Protein AF-A0A8H7XPB2-F1 (afdb_monomer_lite)

Secondary structure (DSSP, 8-state):
-B-SS-TTSB--BTTB------SPPPPPPPP---EETTEE--------TTTS--SS-S----SSS--HHHHHHHHHHTT-S----SS--

Sequence (89 aa):
MACAGNPAEPCGAGNRLDVFWNGKMPPAPPQIVPSVGKWVSLGCFTDNVNGQGRSLPNPTTPAGQVTIESCTTACFNAGFGLSGTEFSE

Organism: Psilocybe cubensis (NCBI:txid181762)

pLDDT: mean 87.75, std 7.03, range [60.59, 95.88]

Foldseek 3Di:
DQDPVGRVDDQADDVGGDDDDPPDDDPDDDDDDQDDDPRGDPDDDDFPPPPPAGPDNDDDDFPDADAPNSQVVRCVVVVHPDTDDDPHD

Structure (mmCIF, N/CA/C/O backbone):
data_AF-A0A8H7XPB2-F1
#
_entry.id   AF-A0A8H7XPB2-F1
#
loop_
_atom_site.group_PDB
_atom_site.id
_atom_site.type_symbol
_atom_site.label_atom_id
_atom_site.label_alt_id
_atom_site.label_comp_id
_atom_site.label_asym_id
_atom_site.label_entity_id
_atom_site.label_seq_id
_atom_site.pdbx_PDB_ins_code
_atom_site.Cartn_x
_atom_site.Cartn_y
_atom_site.Cartn_z
_atom_site.occupancy
_atom_site.B_iso_or_equiv
_atom_site.auth_seq_id
_atom_site.auth_comp_id
_atom_site.auth_asym_id
_atom_site.auth_atom_id
_atom_site.pdbx_PDB_model_num
ATOM 1 N N . MET A 1 1 ? 16.221 -3.277 -36.150 1.00 84.62 1 MET A N 1
ATOM 2 C CA . MET A 1 1 ? 17.111 -2.215 -36.662 1.00 84.62 1 MET A CA 1
ATOM 3 C C . MET A 1 1 ? 18.506 -2.565 -36.203 1.00 84.62 1 MET A C 1
ATOM 5 O O . MET A 1 1 ? 18.642 -3.004 -35.070 1.00 84.62 1 MET A O 1
ATOM 9 N N . ALA A 1 2 ? 19.493 -2.459 -37.090 1.00 88.25 2 ALA A N 1
ATOM 10 C CA . ALA A 1 2 ? 20.881 -2.721 -36.736 1.00 88.25 2 ALA A CA 1
ATOM 11 C C . ALA A 1 2 ? 21.352 -1.706 -35.681 1.00 88.25 2 ALA A C 1
ATOM 13 O O . ALA A 1 2 ? 21.017 -0.521 -35.786 1.00 88.25 2 ALA A O 1
ATOM 14 N N . CYS A 1 3 ? 22.095 -2.153 -34.672 1.00 88.19 3 CYS 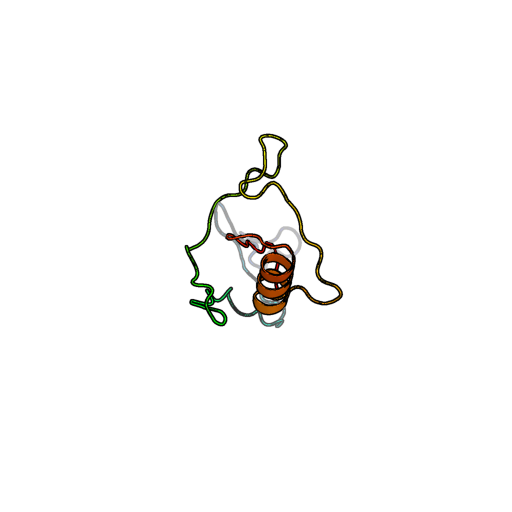A N 1
ATOM 15 C CA . CYS A 1 3 ? 22.673 -1.249 -33.685 1.00 88.19 3 CYS A CA 1
ATOM 16 C C . CYS A 1 3 ? 23.709 -0.326 -34.343 1.00 88.19 3 CYS A C 1
ATOM 18 O O . CYS A 1 3 ? 24.518 -0.764 -35.158 1.00 88.19 3 CYS A O 1
ATOM 20 N N . ALA A 1 4 ? 23.742 0.948 -33.940 1.00 89.69 4 ALA A N 1
ATOM 21 C CA . ALA A 1 4 ? 24.739 1.899 -34.440 1.00 89.69 4 ALA A CA 1
ATOM 22 C C . ALA A 1 4 ? 26.181 1.502 -34.062 1.00 89.69 4 ALA A C 1
ATOM 24 O O . ALA A 1 4 ? 27.110 1.784 -34.812 1.00 89.69 4 ALA A O 1
ATOM 25 N N . GLY A 1 5 ? 26.362 0.845 -32.908 1.00 88.94 5 GLY A N 1
ATOM 26 C CA . GLY A 1 5 ? 27.670 0.377 -32.434 1.00 88.94 5 GLY A CA 1
ATOM 27 C C . GLY A 1 5 ? 28.119 -0.956 -33.040 1.00 88.94 5 GLY A C 1
ATOM 28 O O . GLY A 1 5 ? 29.316 -1.176 -33.195 1.00 88.94 5 GLY A O 1
ATOM 29 N N . ASN A 1 6 ? 27.174 -1.826 -33.408 1.00 90.00 6 ASN A N 1
ATOM 30 C CA . ASN A 1 6 ? 27.448 -3.105 -34.056 1.00 90.00 6 ASN A CA 1
ATOM 31 C C . ASN A 1 6 ? 26.304 -3.473 -35.017 1.00 90.00 6 ASN A C 1
ATOM 33 O O . ASN A 1 6 ? 25.239 -3.900 -34.569 1.00 90.00 6 ASN A O 1
ATOM 37 N N . PRO A 1 7 ? 26.502 -3.373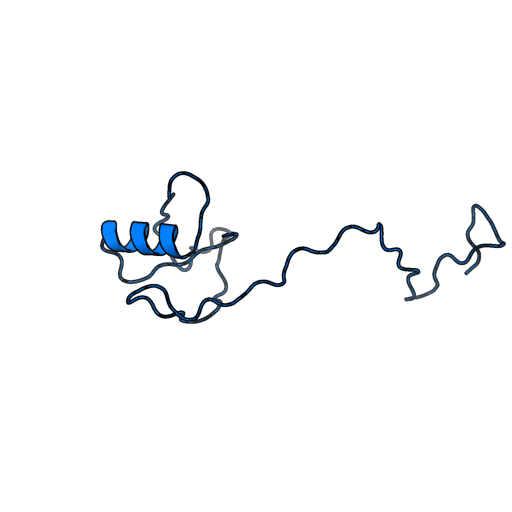 -36.341 1.00 89.94 7 PRO A N 1
ATOM 38 C CA . PRO A 1 7 ? 25.429 -3.639 -37.287 1.00 89.94 7 PRO A CA 1
ATOM 39 C C . PRO A 1 7 ? 25.005 -5.117 -37.360 1.00 89.94 7 PRO A C 1
ATOM 41 O O . PRO A 1 7 ? 23.971 -5.411 -37.960 1.00 89.94 7 PRO A O 1
ATOM 44 N N . ALA A 1 8 ? 25.767 -6.040 -36.758 1.00 92.31 8 ALA A N 1
ATOM 45 C CA . ALA A 1 8 ? 25.396 -7.451 -36.645 1.00 92.31 8 ALA A CA 1
ATOM 46 C C . ALA A 1 8 ? 24.373 -7.727 -35.523 1.00 92.31 8 ALA A C 1
ATOM 48 O O . ALA A 1 8 ? 23.822 -8.826 -35.464 1.00 92.31 8 ALA A O 1
ATOM 49 N N . GLU A 1 9 ? 24.106 -6.756 -34.646 1.00 88.38 9 GLU A N 1
ATOM 50 C CA . GLU A 1 9 ? 23.189 -6.900 -33.514 1.00 88.38 9 GLU A CA 1
ATOM 51 C C . GLU A 1 9 ? 21.848 -6.183 -33.764 1.00 88.38 9 GLU A C 1
ATOM 53 O O . GLU A 1 9 ? 21.814 -5.093 -34.353 1.00 88.38 9 GLU A O 1
ATOM 58 N N . PRO A 1 10 ? 20.721 -6.768 -33.320 1.00 87.25 10 PRO A N 1
ATOM 59 C CA . PRO A 1 10 ? 19.435 -6.082 -33.290 1.00 87.25 10 PRO A CA 1
ATOM 60 C C . PRO A 1 10 ? 19.349 -5.102 -32.101 1.00 87.25 10 PRO A C 1
ATOM 62 O O . PRO A 1 10 ? 19.748 -5.429 -30.988 1.00 87.25 10 PRO A O 1
ATOM 65 N N . CYS A 1 11 ? 18.825 -3.896 -32.360 1.00 90.88 11 CYS A N 1
ATOM 66 C CA . CYS A 1 11 ? 18.553 -2.839 -31.375 1.00 90.88 11 CYS A CA 1
ATOM 67 C C . CYS A 1 11 ? 17.139 -2.244 -31.547 1.00 90.88 11 CYS A C 1
ATOM 69 O O . CYS A 1 11 ? 16.963 -1.044 -31.777 1.00 90.88 11 CYS A O 1
ATOM 71 N N . GLY A 1 12 ? 16.104 -3.077 -31.497 1.00 91.50 12 GLY A N 1
ATOM 72 C CA . GLY A 1 12 ? 14.703 -2.664 -31.592 1.00 91.50 12 GLY A CA 1
ATOM 73 C C . GLY A 1 12 ? 14.313 -2.112 -32.971 1.00 91.50 12 GLY A C 1
ATOM 74 O O . GLY A 1 12 ? 14.974 -2.377 -33.979 1.00 91.50 12 GLY A O 1
ATOM 75 N N . ALA A 1 13 ? 13.189 -1.390 -33.049 1.00 89.06 13 ALA A N 1
ATOM 76 C CA . ALA A 1 13 ? 12.705 -0.638 -34.222 1.00 89.06 13 ALA A CA 1
ATOM 77 C C . ALA A 1 13 ? 11.523 0.282 -33.830 1.00 89.06 13 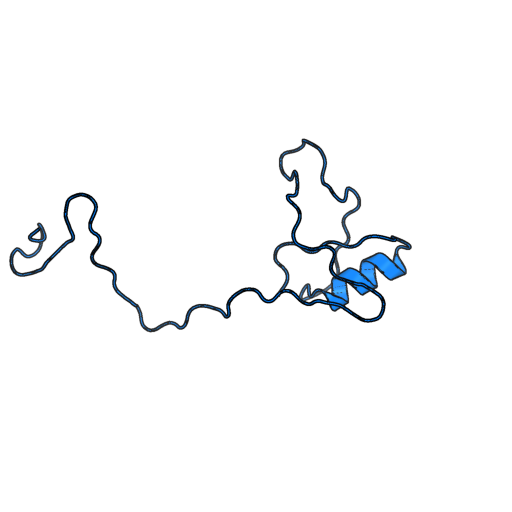ALA A C 1
ATOM 79 O O . ALA A 1 13 ? 11.173 0.374 -32.657 1.00 89.06 13 ALA A O 1
ATOM 80 N N . GLY A 1 14 ? 10.866 0.941 -34.798 1.00 86.19 14 GLY A N 1
ATOM 81 C CA . GLY A 1 14 ? 9.658 1.743 -34.548 1.00 86.19 14 GLY A CA 1
ATOM 82 C C . GLY A 1 14 ? 8.601 0.966 -33.752 1.00 86.19 14 GLY A C 1
ATOM 83 O O . GLY A 1 14 ? 8.035 -0.005 -34.256 1.00 86.19 14 GLY A O 1
ATOM 84 N N . ASN A 1 15 ? 8.371 1.395 -32.506 1.00 87.12 15 ASN A N 1
ATOM 85 C CA . ASN A 1 15 ? 7.507 0.760 -31.501 1.00 87.12 15 ASN A CA 1
ATOM 86 C C . ASN A 1 15 ? 7.887 -0.685 -31.107 1.00 87.12 15 ASN A C 1
ATOM 88 O O . ASN A 1 15 ? 7.028 -1.443 -30.660 1.00 87.12 15 ASN A O 1
ATOM 92 N N . ARG A 1 16 ? 9.153 -1.097 -31.268 1.00 89.00 16 ARG A N 1
ATOM 93 C CA . ARG A 1 16 ? 9.651 -2.427 -30.869 1.00 89.00 16 ARG A CA 1
ATOM 94 C C . ARG A 1 16 ? 10.909 -2.291 -30.021 1.00 89.00 16 ARG A C 1
ATOM 96 O O . ARG A 1 16 ? 11.869 -1.656 -30.448 1.00 89.00 16 ARG A O 1
ATOM 103 N N . LEU A 1 17 ? 10.899 -2.920 -28.852 1.00 91.31 17 LEU A N 1
ATOM 104 C CA . LEU A 1 17 ? 12.022 -2.954 -27.920 1.00 91.31 17 LEU A CA 1
ATOM 105 C C . LEU A 1 17 ? 12.629 -4.358 -27.898 1.00 91.31 17 LEU A C 1
ATOM 107 O O . LEU A 1 17 ? 11.884 -5.335 -27.829 1.00 91.31 17 LEU A O 1
ATOM 111 N N . ASP A 1 18 ? 13.958 -4.436 -27.899 1.00 88.25 18 ASP A N 1
ATOM 112 C CA . ASP A 1 18 ? 14.671 -5.654 -27.515 1.00 88.25 18 ASP A CA 1
ATOM 113 C C . ASP A 1 18 ? 14.828 -5.637 -25.991 1.00 88.25 18 ASP A C 1
ATOM 115 O O . ASP A 1 18 ? 15.416 -4.717 -25.419 1.00 88.25 18 ASP A O 1
ATOM 119 N N . VAL A 1 19 ? 14.222 -6.617 -25.322 1.00 87.69 19 VAL A N 1
ATOM 120 C CA . VAL A 1 19 ? 14.142 -6.674 -23.859 1.00 87.69 19 VAL A CA 1
ATOM 121 C C . VAL A 1 19 ? 15.136 -7.703 -23.339 1.00 87.69 19 VAL A C 1
ATOM 123 O O . VAL A 1 19 ? 15.110 -8.862 -23.747 1.00 87.69 19 VAL A O 1
ATOM 126 N N . PHE A 1 20 ? 15.981 -7.286 -22.398 1.00 85.56 20 PHE A N 1
ATOM 127 C CA . PHE A 1 20 ? 16.978 -8.136 -21.753 1.00 85.56 20 PHE A CA 1
ATOM 128 C C . PHE A 1 20 ? 16.638 -8.331 -20.278 1.00 85.56 20 PHE A C 1
ATOM 130 O O . PHE A 1 20 ? 16.232 -7.395 -19.588 1.00 85.56 20 PHE A O 1
ATOM 137 N N . TRP A 1 21 ? 16.846 -9.548 -19.781 1.00 88.38 21 TRP A N 1
ATOM 138 C CA . TRP A 1 21 ? 16.697 -9.881 -18.369 1.00 88.38 21 TRP A CA 1
ATOM 139 C C . TRP A 1 21 ? 18.077 -10.070 -17.735 1.00 88.38 21 TRP A C 1
ATOM 141 O O . TRP A 1 21 ? 18.897 -10.838 -18.227 1.00 88.38 21 TRP A O 1
ATOM 151 N N . ASN A 1 22 ? 18.335 -9.375 -16.627 1.00 89.38 22 ASN A N 1
ATOM 152 C CA . ASN A 1 22 ? 19.608 -9.424 -15.898 1.00 89.38 22 ASN A CA 1
ATOM 153 C C . ASN A 1 22 ? 19.706 -10.595 -14.897 1.00 89.38 22 ASN A C 1
ATOM 155 O O . ASN A 1 22 ? 20.587 -10.593 -14.040 1.00 89.38 22 ASN A O 1
ATOM 159 N N . GLY A 1 23 ? 18.771 -11.550 -14.946 1.00 90.44 23 GLY A N 1
ATOM 160 C CA . GLY A 1 23 ? 18.734 -12.712 -14.056 1.00 90.44 23 GLY A CA 1
ATOM 161 C C . GLY A 1 23 ? 18.206 -12.440 -12.642 1.00 90.44 23 GLY A C 1
ATOM 162 O O . GLY A 1 23 ? 18.038 -13.385 -11.874 1.00 90.44 23 GLY A O 1
ATOM 163 N N . LYS A 1 24 ? 17.908 -11.187 -12.266 1.00 91.19 24 LYS A N 1
ATOM 164 C CA . LYS A 1 24 ? 17.277 -10.900 -10.969 1.00 91.19 24 LYS A CA 1
ATOM 165 C C . LYS A 1 24 ? 15.794 -11.247 -11.029 1.00 91.19 24 LYS A C 1
ATOM 167 O O . LYS A 1 24 ? 15.088 -10.781 -11.925 1.00 91.19 24 LYS A O 1
ATOM 172 N N . MET A 1 25 ? 15.319 -12.053 -10.078 1.00 85.94 25 MET A N 1
ATOM 173 C CA . MET A 1 25 ? 13.886 -12.305 -9.939 1.00 85.94 25 MET A CA 1
ATOM 174 C C . MET A 1 25 ? 13.166 -10.994 -9.603 1.00 85.94 25 MET A C 1
ATOM 176 O O . MET A 1 25 ? 13.629 -10.265 -8.720 1.00 85.94 25 MET A O 1
ATOM 180 N N . PRO A 1 26 ? 12.054 -10.681 -10.289 1.00 82.38 26 PRO A N 1
ATOM 181 C CA . PRO A 1 26 ? 11.195 -9.593 -9.858 1.00 82.38 26 PRO A CA 1
ATOM 182 C C . PRO A 1 26 ? 10.651 -9.895 -8.450 1.00 82.38 26 PRO A C 1
ATOM 184 O O . PRO A 1 26 ? 10.463 -11.070 -8.112 1.00 82.38 26 PRO A O 1
ATOM 187 N N . PRO A 1 27 ? 10.409 -8.864 -7.620 1.00 79.75 27 PRO A N 1
ATOM 188 C CA . PRO A 1 27 ? 9.721 -9.049 -6.349 1.00 79.75 27 PRO A CA 1
ATOM 189 C C . PRO A 1 27 ? 8.356 -9.707 -6.579 1.00 79.75 27 PRO A C 1
ATOM 191 O O . PRO A 1 27 ? 7.770 -9.590 -7.661 1.00 79.75 27 PRO A O 1
ATOM 194 N N . ALA A 1 28 ? 7.865 -10.422 -5.565 1.00 79.81 28 ALA A N 1
ATOM 195 C CA . ALA A 1 28 ? 6.548 -11.040 -5.630 1.00 79.81 28 ALA A CA 1
ATOM 196 C C . ALA A 1 28 ? 5.487 -9.979 -5.978 1.00 79.81 28 ALA A C 1
ATOM 198 O O . ALA A 1 28 ? 5.594 -8.835 -5.524 1.00 79.81 28 ALA A O 1
ATOM 199 N N . PRO A 1 29 ? 4.475 -10.325 -6.794 1.00 76.12 29 PRO A N 1
ATOM 200 C CA . PRO A 1 29 ? 3.398 -9.394 -7.081 1.00 76.12 29 PRO A CA 1
ATOM 201 C C . PRO A 1 29 ? 2.700 -9.003 -5.771 1.00 76.12 29 PRO A C 1
ATOM 203 O O . PRO A 1 29 ? 2.573 -9.848 -4.879 1.00 76.12 29 PRO A O 1
ATOM 206 N N . PRO A 1 30 ? 2.220 -7.755 -5.651 1.00 73.81 30 PRO A N 1
ATOM 207 C CA . PRO A 1 30 ? 1.501 -7.322 -4.464 1.00 73.81 30 PRO A CA 1
ATOM 208 C C . PRO A 1 30 ? 0.293 -8.231 -4.223 1.00 73.81 30 PRO A C 1
ATOM 210 O O . PRO A 1 30 ? -0.488 -8.525 -5.132 1.00 73.81 30 PRO A O 1
ATOM 213 N N . GLN A 1 31 ? 0.162 -8.703 -2.987 1.00 78.19 31 GLN A N 1
ATOM 214 C CA . GLN A 1 31 ? -0.941 -9.549 -2.547 1.00 78.19 31 GLN A CA 1
ATOM 215 C C . GLN A 1 31 ? -1.958 -8.678 -1.808 1.00 78.19 31 GLN A C 1
ATOM 217 O O . GLN A 1 31 ? -1.595 -7.879 -0.948 1.00 78.19 31 GLN A O 1
ATOM 222 N N . ILE A 1 32 ? -3.245 -8.847 -2.116 1.00 82.44 32 ILE A N 1
ATOM 223 C CA . ILE A 1 32 ? -4.306 -8.245 -1.307 1.00 82.44 32 ILE A CA 1
ATOM 224 C C . ILE A 1 32 ? -4.521 -9.155 -0.103 1.00 82.44 32 ILE A C 1
ATOM 226 O O . ILE A 1 32 ? -5.021 -10.270 -0.249 1.00 82.44 32 ILE A O 1
ATOM 230 N N . VAL A 1 33 ? -4.168 -8.675 1.087 1.00 88.00 33 VAL A N 1
ATOM 231 C CA . VAL A 1 33 ? -4.534 -9.346 2.336 1.00 88.00 33 VAL A CA 1
ATOM 232 C C . VAL A 1 33 ? -6.020 -9.077 2.600 1.00 88.00 33 VAL A C 1
ATOM 234 O O . VAL A 1 33 ? -6.401 -7.916 2.761 1.00 88.00 33 VAL A O 1
ATOM 237 N N . PRO A 1 34 ? -6.890 -10.105 2.621 1.00 91.00 34 PRO A N 1
ATOM 238 C CA . PRO A 1 34 ? -8.333 -9.895 2.733 1.00 91.00 34 PRO A CA 1
ATOM 239 C C . PRO A 1 34 ? -8.759 -9.445 4.136 1.00 91.00 34 PRO A C 1
ATOM 241 O O . PRO A 1 34 ? -9.768 -8.753 4.277 1.00 91.00 34 PRO A O 1
ATOM 244 N N . SER A 1 35 ? -8.004 -9.814 5.174 1.00 94.06 35 SER A N 1
ATOM 245 C CA . SER A 1 35 ? -8.316 -9.465 6.561 1.00 94.06 35 SER A CA 1
ATOM 246 C C . SER A 1 35 ? -7.114 -9.609 7.491 1.00 94.06 35 SER A C 1
ATOM 248 O O . SER A 1 35 ? -6.310 -10.522 7.312 1.00 94.06 35 SER A O 1
ATOM 250 N N . VAL A 1 36 ? -7.078 -8.791 8.544 1.00 93.12 36 VAL A N 1
ATOM 251 C CA . VAL A 1 36 ? -6.146 -8.903 9.675 1.00 93.12 36 VAL A CA 1
ATOM 252 C C . VAL A 1 36 ? -6.937 -8.809 10.978 1.00 93.12 36 VAL A C 1
ATOM 254 O O . VAL A 1 36 ? -7.479 -7.760 11.325 1.00 93.12 36 VAL A O 1
ATOM 257 N N . GLY A 1 37 ? -7.033 -9.909 11.727 1.00 93.06 37 GLY A N 1
ATOM 258 C CA . GLY A 1 37 ? -7.869 -9.960 12.929 1.00 93.06 37 GLY A CA 1
ATOM 259 C C . GLY A 1 37 ? -9.333 -9.624 12.612 1.00 93.06 37 GLY A C 1
ATOM 260 O O . GLY A 1 37 ? -9.997 -10.372 11.903 1.00 93.06 37 GLY A O 1
ATOM 261 N N . LYS A 1 38 ? -9.839 -8.501 13.144 1.00 93.25 38 LYS A N 1
ATOM 262 C CA . LYS A 1 38 ? -11.199 -7.988 12.863 1.00 93.25 38 LYS A CA 1
ATOM 263 C C . LYS A 1 38 ? -11.253 -6.965 11.722 1.00 93.25 38 LYS A C 1
ATOM 265 O O . LYS A 1 38 ? -12.344 -6.544 11.344 1.00 93.25 38 LYS A O 1
ATOM 270 N N . TRP A 1 39 ? -10.105 -6.547 11.198 1.00 95.88 39 TRP A N 1
ATOM 271 C CA . TRP A 1 39 ? -10.024 -5.640 10.060 1.00 95.88 39 TRP A CA 1
ATOM 272 C C . TRP A 1 39 ? -10.278 -6.415 8.773 1.00 95.88 39 TRP A C 1
ATOM 274 O O . TRP A 1 39 ? -9.687 -7.473 8.559 1.00 95.88 39 TRP A O 1
ATOM 284 N N . VAL A 1 40 ? -11.137 -5.878 7.913 1.00 95.62 40 VAL A N 1
ATOM 285 C CA . VAL A 1 40 ? -11.437 -6.434 6.589 1.00 95.62 40 VAL A CA 1
ATOM 286 C C . VAL A 1 40 ? -10.965 -5.435 5.544 1.00 95.62 40 VAL A C 1
ATOM 288 O O . VAL A 1 40 ? -11.202 -4.234 5.686 1.00 95.62 40 VAL A O 1
ATOM 291 N N . SER A 1 41 ? -10.288 -5.922 4.507 1.00 93.56 41 SER A N 1
ATOM 292 C CA . SER A 1 41 ? -9.857 -5.072 3.402 1.00 93.56 41 SER A CA 1
ATOM 293 C C . SER A 1 41 ? -11.070 -4.520 2.658 1.00 93.56 41 SER A C 1
ATOM 295 O O . SER A 1 41 ? -11.926 -5.272 2.194 1.00 93.56 41 SER A O 1
ATOM 297 N N . LEU A 1 42 ? -11.130 -3.194 2.534 1.00 93.81 42 LEU A N 1
ATOM 298 C CA . LEU A 1 42 ? -12.144 -2.494 1.742 1.00 93.81 42 LEU A CA 1
ATOM 299 C C . LEU A 1 42 ? -11.711 -2.311 0.276 1.00 93.81 42 LEU A C 1
ATOM 301 O O . LEU A 1 42 ? -12.450 -1.727 -0.513 1.00 93.81 42 LEU A O 1
ATOM 305 N N . GLY A 1 43 ? -10.527 -2.811 -0.090 1.00 90.88 43 GLY A N 1
ATOM 306 C CA . GLY A 1 43 ? -9.930 -2.657 -1.414 1.00 90.88 43 GLY A CA 1
ATOM 307 C C . GLY A 1 43 ? -8.854 -1.571 -1.480 1.00 90.88 43 GLY A C 1
ATOM 308 O O . GLY A 1 43 ? -8.433 -1.010 -0.469 1.00 90.88 43 GLY A O 1
ATOM 309 N N . CYS A 1 44 ? -8.381 -1.308 -2.699 1.00 89.50 44 CYS A N 1
ATOM 310 C CA . CYS A 1 44 ? -7.389 -0.275 -2.984 1.00 89.50 44 CYS A CA 1
ATOM 311 C C . CYS A 1 44 ? -8.099 1.042 -3.325 1.00 89.50 44 CYS A C 1
ATOM 313 O O . CYS A 1 44 ? -8.946 1.073 -4.219 1.00 89.50 44 CYS A O 1
ATOM 315 N N . PHE A 1 45 ? -7.746 2.117 -2.621 1.00 90.25 45 PHE A N 1
ATOM 316 C CA . PHE A 1 45 ? -8.301 3.455 -2.823 1.00 90.25 45 PHE A CA 1
ATOM 317 C C . PHE A 1 45 ? -7.216 4.401 -3.326 1.00 90.25 45 PHE A C 1
ATOM 319 O O . PHE A 1 45 ? -6.055 4.295 -2.935 1.00 90.25 45 PHE A O 1
ATOM 326 N N . THR A 1 46 ? -7.599 5.352 -4.174 1.00 90.19 46 THR A N 1
ATOM 327 C CA . THR A 1 46 ? -6.712 6.448 -4.569 1.00 90.19 46 THR A CA 1
ATOM 328 C C . THR A 1 46 ? -6.520 7.397 -3.385 1.00 90.19 46 THR A C 1
ATOM 330 O O . THR A 1 46 ? -7.502 7.844 -2.789 1.00 90.19 46 THR A O 1
ATOM 333 N N . ASP A 1 47 ? -5.267 7.706 -3.045 1.00 88.38 47 ASP A N 1
ATOM 334 C CA . ASP A 1 47 ? -4.939 8.757 -2.079 1.00 88.38 47 ASP A CA 1
ATOM 335 C C . ASP A 1 47 ? -4.559 10.060 -2.789 1.00 88.38 47 ASP A C 1
ATOM 337 O O . ASP A 1 47 ? -3.879 10.072 -3.817 1.00 88.38 47 ASP A O 1
ATOM 341 N N . ASN A 1 48 ? -4.982 11.178 -2.210 1.00 86.00 48 ASN A N 1
ATOM 342 C CA . ASN A 1 48 ? -4.738 12.517 -2.732 1.00 86.00 48 ASN A CA 1
ATOM 343 C C . ASN A 1 48 ? -3.509 13.140 -2.050 1.00 86.00 48 ASN A C 1
ATOM 345 O O . ASN A 1 48 ? -3.587 14.144 -1.336 1.00 86.00 48 ASN A O 1
ATOM 349 N N . VAL A 1 49 ? -2.343 12.543 -2.308 1.00 75.88 49 VAL A N 1
ATOM 350 C CA . VAL A 1 49 ? -1.044 12.912 -1.713 1.00 75.88 49 VAL A CA 1
ATOM 351 C C . VAL A 1 49 ? -0.565 14.343 -2.039 1.00 75.88 49 VAL A C 1
ATOM 353 O O . VAL A 1 49 ? 0.298 14.871 -1.342 1.00 75.88 49 VAL A O 1
ATOM 356 N N . ASN A 1 50 ? -1.151 15.019 -3.037 1.00 72.81 50 ASN A N 1
ATOM 357 C CA . ASN A 1 50 ? -0.689 16.316 -3.567 1.00 72.81 50 ASN A CA 1
ATOM 358 C C . ASN A 1 50 ? -1.375 17.551 -2.945 1.00 72.81 50 ASN A C 1
ATOM 360 O O . ASN A 1 50 ? -1.663 18.526 -3.638 1.00 72.81 50 ASN A O 1
ATOM 364 N N . GLY A 1 51 ? -1.673 17.528 -1.643 1.00 62.19 51 GLY A N 1
ATOM 365 C CA . GLY A 1 51 ? -2.214 18.703 -0.937 1.00 62.19 51 GLY A CA 1
ATOM 366 C C . GLY A 1 51 ? -3.701 18.990 -1.187 1.00 62.19 51 GLY A C 1
ATOM 367 O O . GLY A 1 51 ? -4.211 20.007 -0.729 1.00 62.19 51 GLY A O 1
ATOM 368 N N . GLN A 1 52 ? -4.414 18.075 -1.849 1.00 75.31 52 GLN A N 1
ATOM 369 C CA . GLN A 1 52 ? -5.879 18.100 -1.984 1.00 75.31 52 GLN A CA 1
ATOM 370 C C . GLN A 1 52 ? -6.593 17.393 -0.811 1.00 75.31 52 GLN A C 1
ATOM 372 O O . GLN A 1 52 ? -7.809 17.228 -0.834 1.00 75.31 52 GLN A O 1
ATOM 377 N N . GLY A 1 53 ? -5.828 17.025 0.225 1.00 83.31 53 GLY A N 1
ATOM 378 C CA . GLY A 1 53 ? -6.279 16.323 1.427 1.00 83.31 53 GLY A CA 1
ATOM 379 C C . GLY A 1 53 ? -6.207 14.808 1.260 1.00 83.31 53 GLY A C 1
ATOM 380 O O . GLY A 1 53 ? -6.786 14.272 0.326 1.00 83.31 53 GLY A O 1
ATOM 381 N N . ARG A 1 54 ? -5.513 14.111 2.168 1.00 87.69 54 ARG A N 1
ATOM 382 C CA . ARG A 1 54 ? -5.456 12.642 2.146 1.00 87.69 54 ARG A CA 1
ATOM 383 C C . ARG A 1 54 ? -6.821 12.028 2.437 1.00 87.69 54 ARG A C 1
ATOM 385 O O . ARG A 1 54 ? -7.584 12.568 3.241 1.00 87.69 54 ARG A O 1
ATOM 392 N N . SER A 1 55 ? -7.067 10.853 1.867 1.00 90.81 55 SER A N 1
ATOM 393 C CA . SER A 1 55 ? -8.246 10.031 2.166 1.00 90.81 55 SER A CA 1
ATOM 394 C C . SER A 1 55 ? -8.303 9.672 3.657 1.00 90.81 55 SER A C 1
ATOM 396 O O . SER A 1 55 ? -9.377 9.654 4.255 1.00 90.81 55 SER A O 1
ATOM 398 N N . LEU A 1 56 ? -7.133 9.461 4.274 1.00 91.44 56 LEU A N 1
ATOM 399 C CA . LEU A 1 56 ? -6.959 9.349 5.721 1.00 91.44 56 LEU A CA 1
ATOM 400 C C . LEU A 1 56 ? -6.037 10.483 6.211 1.00 91.44 56 LEU A C 1
ATOM 402 O O . LEU A 1 56 ? -4.830 10.438 5.966 1.00 91.44 56 LEU A O 1
ATOM 406 N N . PRO A 1 57 ? -6.570 11.517 6.891 1.00 89.19 57 PRO A N 1
ATOM 407 C CA . PRO A 1 57 ? -5.802 12.718 7.229 1.00 89.19 57 PRO A CA 1
ATOM 408 C C . PRO A 1 57 ? -4.868 12.545 8.434 1.00 89.19 57 PRO A C 1
ATOM 410 O O . PRO A 1 57 ? -3.978 13.369 8.627 1.00 89.19 57 PRO A O 1
ATOM 413 N N . ASN A 1 58 ? -5.066 11.500 9.244 1.00 90.06 58 ASN A N 1
ATOM 414 C CA . ASN A 1 58 ? -4.315 11.265 10.476 1.00 90.06 58 ASN A CA 1
ATOM 415 C C . ASN A 1 58 ? -3.254 10.178 10.246 1.00 90.06 58 ASN A C 1
ATOM 417 O O . ASN A 1 58 ? -3.604 8.995 10.229 1.00 90.06 58 ASN A O 1
ATOM 421 N N . PRO A 1 59 ? -1.974 10.539 10.058 1.00 88.31 59 PRO A N 1
ATOM 422 C CA . PRO A 1 59 ? -0.926 9.557 9.837 1.00 88.31 59 PRO A CA 1
ATOM 423 C C . PRO A 1 59 ? -0.573 8.816 11.129 1.00 88.31 59 PRO A C 1
ATOM 425 O O . PRO A 1 59 ? -0.544 9.392 12.217 1.00 88.31 59 PRO A O 1
ATOM 428 N N . THR A 1 60 ? -0.212 7.545 10.985 1.00 87.44 60 THR A N 1
ATOM 429 C CA . THR A 1 60 ? 0.455 6.756 12.027 1.00 87.44 60 THR A CA 1
ATOM 430 C C . THR A 1 60 ? 1.801 6.287 11.502 1.00 87.44 60 THR A C 1
ATOM 432 O O . THR A 1 60 ? 1.887 5.852 10.356 1.00 87.44 60 THR A O 1
ATOM 435 N N . THR A 1 61 ? 2.834 6.315 12.338 1.00 83.75 61 THR A N 1
ATOM 436 C CA . THR A 1 61 ? 4.176 5.818 11.998 1.00 83.75 61 THR A CA 1
ATOM 437 C C . THR A 1 61 ? 4.551 4.661 12.928 1.00 83.75 61 THR A C 1
ATOM 439 O O . THR A 1 61 ? 5.140 4.906 13.987 1.00 83.75 61 THR A O 1
ATOM 442 N N . PRO A 1 62 ? 4.183 3.407 12.593 1.00 83.56 62 PRO A N 1
ATOM 443 C CA . PRO A 1 62 ? 4.663 2.230 13.311 1.00 83.56 62 PRO A CA 1
ATOM 444 C C . PRO A 1 62 ? 6.198 2.180 13.304 1.00 83.56 62 PRO A C 1
ATOM 446 O O . PRO A 1 62 ? 6.831 2.563 12.322 1.00 83.56 62 PRO A O 1
ATOM 449 N N . ALA A 1 63 ? 6.807 1.720 14.397 1.00 81.88 63 ALA A N 1
ATOM 450 C CA . ALA A 1 63 ? 8.256 1.550 14.462 1.00 81.88 63 ALA A CA 1
ATOM 451 C C . ALA A 1 63 ? 8.699 0.312 13.662 1.00 81.88 63 ALA A C 1
ATOM 453 O O . ALA A 1 63 ? 8.087 -0.749 13.776 1.00 81.88 63 ALA A O 1
ATOM 454 N N . GLY A 1 64 ? 9.803 0.428 12.919 1.00 83.44 64 GLY A N 1
ATOM 455 C CA . GLY A 1 64 ? 10.373 -0.678 12.145 1.00 83.44 64 GLY A CA 1
ATOM 456 C C . GLY A 1 64 ? 9.700 -0.881 10.785 1.00 83.44 64 GLY A C 1
ATOM 457 O O . GLY A 1 64 ? 9.281 0.079 10.143 1.00 83.44 64 GLY A O 1
ATOM 458 N N . GLN A 1 65 ? 9.646 -2.134 10.330 1.00 83.38 65 GLN A N 1
ATOM 459 C CA . GLN A 1 65 ? 9.027 -2.503 9.057 1.00 83.38 65 GLN A CA 1
ATOM 460 C C . GLN A 1 65 ? 7.502 -2.324 9.132 1.00 83.38 65 GLN A C 1
ATOM 462 O O . GLN A 1 65 ? 6.842 -2.826 10.048 1.00 83.38 65 GLN A O 1
ATOM 467 N N . VAL A 1 66 ? 6.940 -1.586 8.173 1.00 87.62 66 VAL A N 1
ATOM 468 C CA . VAL A 1 66 ? 5.496 -1.339 8.096 1.00 87.62 66 VAL A CA 1
ATOM 469 C C . VAL A 1 66 ? 4.841 -2.497 7.352 1.00 87.62 66 VAL A C 1
ATOM 471 O O . VAL A 1 66 ? 5.013 -2.630 6.144 1.00 87.62 66 VAL A O 1
ATOM 474 N N . THR A 1 67 ? 4.072 -3.300 8.085 1.00 90.38 67 THR A N 1
ATOM 475 C CA . THR A 1 67 ? 3.202 -4.350 7.548 1.00 90.38 67 THR A CA 1
ATOM 476 C C . THR A 1 67 ? 1.745 -3.939 7.748 1.00 90.38 67 THR A C 1
ATOM 478 O O . THR A 1 67 ? 1.429 -2.984 8.473 1.00 90.38 67 THR A O 1
ATOM 481 N N . ILE A 1 68 ? 0.822 -4.672 7.133 1.00 91.19 68 ILE A N 1
ATOM 482 C CA . ILE A 1 68 ? -0.616 -4.428 7.303 1.00 91.19 68 ILE A CA 1
ATOM 483 C C . ILE A 1 68 ? -1.022 -4.636 8.774 1.00 91.19 68 ILE A C 1
ATOM 485 O O . ILE A 1 68 ? -1.809 -3.862 9.324 1.00 91.19 68 ILE A O 1
ATOM 489 N N . GLU A 1 69 ? -0.440 -5.622 9.454 1.00 91.69 69 GLU A N 1
ATOM 490 C CA . GLU A 1 69 ? -0.656 -5.905 10.876 1.00 91.69 69 GLU A CA 1
ATOM 491 C C . GLU A 1 69 ? -0.147 -4.782 11.779 1.00 91.69 69 GLU A C 1
ATOM 493 O O . GLU A 1 69 ? -0.856 -4.366 12.703 1.00 91.69 69 GLU A O 1
ATOM 498 N N . SER A 1 70 ? 1.062 -4.268 11.529 1.00 92.94 70 SER A N 1
ATOM 499 C CA . SER A 1 70 ? 1.621 -3.208 12.373 1.00 92.94 70 SER A CA 1
ATOM 500 C C . SER A 1 70 ? 0.862 -1.890 12.198 1.00 92.94 70 SER A C 1
ATOM 502 O O . SE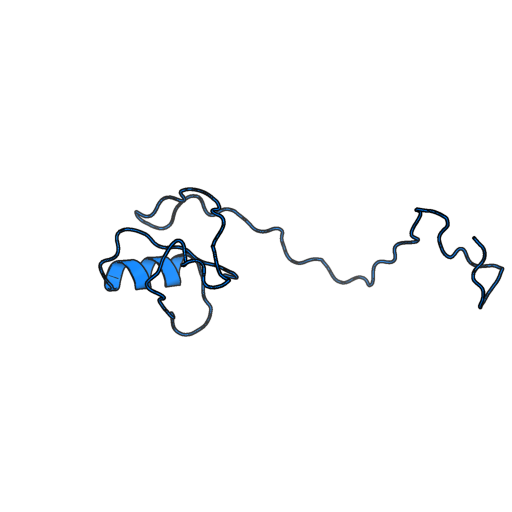R A 1 70 ? 0.608 -1.194 13.185 1.00 92.94 70 SER A O 1
ATOM 504 N N . CYS A 1 71 ? 0.401 -1.586 10.982 1.00 93.25 71 CYS A N 1
ATOM 505 C CA . CYS A 1 71 ? -0.440 -0.418 10.724 1.00 93.25 71 CYS A CA 1
ATOM 506 C C . CYS A 1 71 ? -1.835 -0.543 11.352 1.00 93.25 71 CYS A C 1
ATOM 508 O O . CYS A 1 71 ? -2.250 0.341 12.101 1.00 93.25 71 CYS A O 1
ATOM 510 N N . THR A 1 72 ? -2.542 -1.651 11.115 1.00 94.25 72 THR A N 1
ATOM 511 C CA . THR A 1 72 ? -3.887 -1.869 11.685 1.00 94.25 72 THR A CA 1
ATOM 512 C C . THR A 1 72 ? -3.865 -1.863 13.217 1.00 94.25 72 THR A C 1
ATOM 514 O O . THR A 1 72 ? -4.763 -1.300 13.846 1.00 94.25 72 THR A O 1
ATOM 517 N N . THR A 1 73 ? -2.807 -2.397 13.836 1.00 93.94 73 THR A N 1
ATOM 518 C CA . THR A 1 73 ? -2.593 -2.330 15.293 1.00 93.94 73 THR A CA 1
ATOM 519 C C . THR A 1 73 ? -2.376 -0.896 15.778 1.00 93.94 73 THR A C 1
ATOM 521 O O . THR A 1 73 ? -2.972 -0.488 16.777 1.00 93.94 73 THR A O 1
ATOM 524 N N . ALA A 1 74 ? -1.555 -0.107 15.079 1.00 94.25 74 ALA A N 1
ATOM 525 C CA . ALA A 1 74 ? -1.324 1.293 15.427 1.00 94.25 74 ALA A CA 1
ATOM 526 C C . ALA A 1 74 ? -2.615 2.124 15.332 1.00 94.25 74 ALA A C 1
ATOM 528 O O . ALA A 1 74 ? -2.933 2.869 16.260 1.00 94.25 74 ALA A O 1
ATOM 529 N N . CYS A 1 75 ? -3.395 1.950 14.261 1.00 95.38 75 CYS A N 1
ATOM 530 C CA . CYS A 1 75 ? -4.682 2.627 14.091 1.00 95.38 75 CYS A CA 1
ATOM 531 C C . CYS A 1 75 ? -5.705 2.210 15.157 1.00 95.38 75 CYS A C 1
ATOM 533 O O . CYS A 1 75 ? -6.397 3.071 15.701 1.00 95.38 75 CYS A O 1
ATOM 535 N N . PHE A 1 76 ? -5.765 0.919 15.503 1.00 95.31 76 PHE A N 1
ATOM 536 C CA . PHE A 1 76 ? -6.631 0.418 16.573 1.00 95.31 76 PHE A CA 1
ATOM 537 C C . PHE A 1 76 ? -6.287 1.049 17.928 1.00 95.31 76 PHE A C 1
ATOM 539 O O . PHE A 1 76 ? -7.168 1.567 18.611 1.00 95.31 76 PHE A O 1
ATOM 546 N N . ASN A 1 77 ? -5.002 1.059 18.297 1.00 94.56 77 ASN A N 1
ATOM 547 C CA . ASN A 1 77 ? -4.535 1.642 19.558 1.00 94.56 77 ASN A CA 1
ATOM 548 C C . ASN A 1 77 ? -4.754 3.161 19.621 1.00 94.56 77 ASN A C 1
ATOM 550 O O . ASN A 1 77 ? -4.941 3.710 20.704 1.00 94.56 77 ASN A O 1
ATOM 554 N N . ALA A 1 78 ? -4.758 3.832 18.468 1.00 94.75 78 ALA A N 1
ATOM 555 C CA . ALA A 1 78 ? -5.097 5.247 18.347 1.00 94.75 78 ALA A CA 1
ATOM 556 C C . ALA A 1 78 ? -6.619 5.519 18.326 1.00 94.75 78 ALA A C 1
ATOM 558 O O . ALA A 1 78 ? -7.028 6.678 18.288 1.00 94.75 78 ALA A O 1
ATOM 559 N N . GLY A 1 79 ? -7.464 4.481 18.366 1.00 95.56 79 GLY A N 1
ATOM 560 C CA . GLY A 1 79 ? -8.923 4.609 18.404 1.00 95.56 79 GLY A CA 1
ATOM 561 C C . GLY A 1 79 ? -9.578 4.901 17.051 1.00 95.56 79 GLY A C 1
ATOM 562 O O . GLY A 1 79 ? -10.732 5.330 17.013 1.00 95.56 79 GLY A O 1
ATOM 563 N N . PHE A 1 80 ? -8.876 4.684 15.936 1.00 95.56 80 PHE A N 1
ATOM 564 C CA . PHE A 1 80 ? -9.436 4.890 14.602 1.00 95.56 80 PHE A CA 1
ATOM 565 C C . PHE A 1 80 ? -10.256 3.682 14.138 1.00 95.56 80 PHE A C 1
ATOM 567 O O . PHE A 1 80 ? -9.883 2.535 14.362 1.00 95.56 80 PHE A O 1
ATOM 574 N N . GLY A 1 81 ? -11.366 3.949 13.443 1.00 94.88 81 GLY A N 1
ATOM 575 C CA . GLY A 1 81 ? -12.197 2.920 12.801 1.00 94.88 81 GLY A CA 1
ATOM 576 C C . GLY A 1 81 ? -11.768 2.562 11.374 1.00 94.88 81 GLY A C 1
ATOM 577 O O . GLY A 1 81 ? -12.327 1.643 10.786 1.00 94.88 81 GLY A O 1
ATOM 578 N N . LEU A 1 82 ? -10.798 3.288 10.812 1.00 95.06 82 LEU A N 1
ATOM 579 C CA . LEU A 1 82 ? -10.231 3.055 9.486 1.00 95.06 82 LEU A CA 1
ATOM 580 C C . LEU A 1 82 ? -8.704 3.055 9.579 1.00 95.06 82 LEU A C 1
ATOM 582 O O . LEU A 1 82 ? -8.121 3.839 10.328 1.00 95.06 82 LEU A O 1
ATOM 586 N N . SER A 1 83 ? -8.077 2.195 8.784 1.00 94.44 83 SER A N 1
ATOM 587 C CA . SER A 1 83 ? -6.630 2.128 8.593 1.00 94.44 83 SER A CA 1
ATOM 588 C C . SER A 1 83 ? -6.329 2.009 7.105 1.00 94.44 83 SER A C 1
ATOM 590 O O . SER A 1 83 ? -7.081 1.358 6.379 1.00 94.44 83 SER A O 1
ATOM 592 N N . GLY A 1 84 ? -5.215 2.576 6.662 1.00 92.38 84 GLY A N 1
ATOM 593 C CA . GLY A 1 84 ? -4.737 2.436 5.293 1.00 92.38 84 GLY A CA 1
ATOM 594 C C . GLY A 1 84 ? -3.218 2.431 5.277 1.00 92.38 84 GLY A C 1
ATOM 595 O O . GLY A 1 84 ? -2.593 3.247 5.953 1.00 92.38 84 GLY A O 1
ATOM 596 N N . THR A 1 85 ? -2.643 1.501 4.522 1.00 90.31 85 THR A N 1
ATOM 597 C CA . THR A 1 85 ? -1.203 1.407 4.291 1.00 90.31 85 THR A CA 1
ATOM 598 C C . THR A 1 85 ? -0.872 1.797 2.859 1.00 90.31 85 THR A C 1
ATOM 600 O O . THR A 1 85 ? -1.555 1.402 1.917 1.00 90.31 85 THR A O 1
ATOM 603 N N . GLU A 1 86 ? 0.217 2.541 2.699 1.00 86.75 86 GLU A N 1
ATOM 604 C CA . GLU A 1 86 ? 0.893 2.747 1.421 1.00 86.75 86 GLU A CA 1
ATOM 605 C C . GLU A 1 86 ? 2.337 2.250 1.540 1.00 86.75 86 GLU A C 1
ATOM 607 O O . GLU A 1 86 ? 2.938 2.355 2.609 1.00 86.75 86 G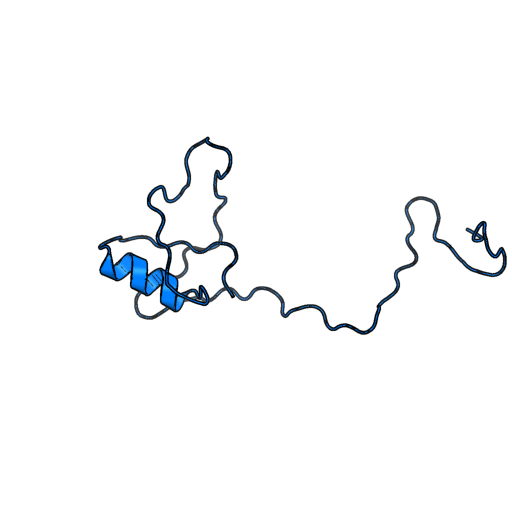LU A O 1
ATOM 612 N N . PHE A 1 87 ? 2.878 1.680 0.457 1.00 78.38 87 PHE A N 1
ATOM 613 C CA . PHE A 1 87 ? 4.259 1.175 0.388 1.00 78.38 87 PHE A CA 1
ATOM 614 C C . PHE A 1 87 ? 4.638 0.137 1.467 1.00 78.38 87 PHE A C 1
ATOM 616 O O . PHE A 1 87 ? 5.813 0.010 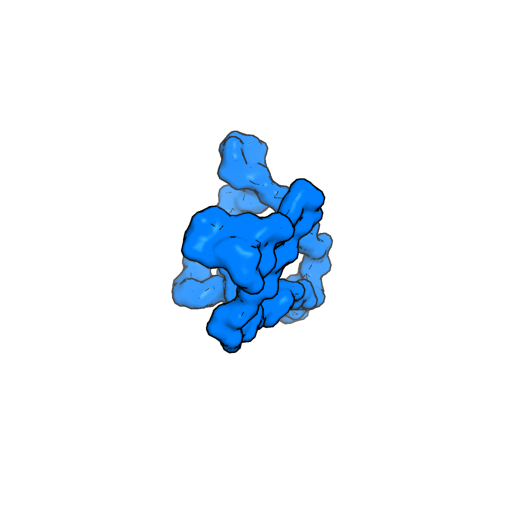1.802 1.00 78.38 87 PHE A O 1
ATOM 623 N N . SER A 1 88 ? 3.662 -0.588 2.026 1.00 67.12 88 SER A N 1
ATOM 624 C CA . SER A 1 88 ? 3.914 -1.628 3.031 1.00 67.12 88 SER A CA 1
ATOM 625 C C . SER A 1 88 ? 4.594 -2.854 2.427 1.00 67.12 88 SER A C 1
ATOM 627 O O . SER A 1 88 ? 4.315 -3.207 1.277 1.00 67.12 88 SER A O 1
ATOM 629 N N . GLU A 1 89 ? 5.426 -3.508 3.236 1.00 60.59 89 GLU A N 1
ATOM 630 C CA . GLU A 1 89 ? 6.049 -4.803 2.926 1.00 60.59 89 GLU A CA 1
ATOM 631 C C . GLU A 1 89 ? 5.148 -5.980 3.315 1.00 60.59 89 GLU A C 1
ATOM 633 O O . GLU A 1 89 ? 4.456 -5.881 4.360 1.00 60.59 89 GLU A O 1
#

Radius of gyration: 21.7 Å; chains: 1; bounding box: 40×31×57 Å